Protein AF-A0A1Z9YTI1-F1 (afdb_monomer_lite)

Structure (mmCIF, N/CA/C/O backbone):
data_AF-A0A1Z9YTI1-F1
#
_entry.id   AF-A0A1Z9YTI1-F1
#
loop_
_atom_site.group_PDB
_atom_site.id
_atom_site.type_symbol
_atom_site.label_atom_id
_atom_site.label_alt_id
_atom_site.label_comp_id
_atom_site.label_asym_id
_atom_site.label_entity_id
_atom_site.label_seq_id
_atom_site.pdbx_PDB_ins_code
_atom_site.Cartn_x
_atom_site.Cartn_y
_atom_site.Cartn_z
_atom_site.occupancy
_atom_site.B_iso_or_equiv
_atom_site.auth_seq_id
_atom_site.auth_comp_id
_atom_site.auth_asym_id
_atom_site.auth_atom_id
_atom_site.pdbx_PDB_model_num
ATOM 1 N N . MET A 1 1 ? 1.136 -44.080 0.224 1.00 50.44 1 MET A N 1
ATOM 2 C CA . MET A 1 1 ? 1.385 -42.891 1.076 1.00 50.44 1 MET A CA 1
ATOM 3 C C . MET A 1 1 ? 2.589 -42.140 0.520 1.00 50.44 1 MET A C 1
ATOM 5 O O . MET A 1 1 ? 3.496 -42.821 0.067 1.00 50.44 1 MET A O 1
ATOM 9 N N . SER A 1 2 ? 2.604 -40.799 0.597 1.00 59.38 2 SER A N 1
ATOM 10 C CA . SER A 1 2 ? 3.569 -39.850 -0.018 1.00 59.38 2 SER A CA 1
ATOM 11 C C . SER A 1 2 ? 3.096 -39.371 -1.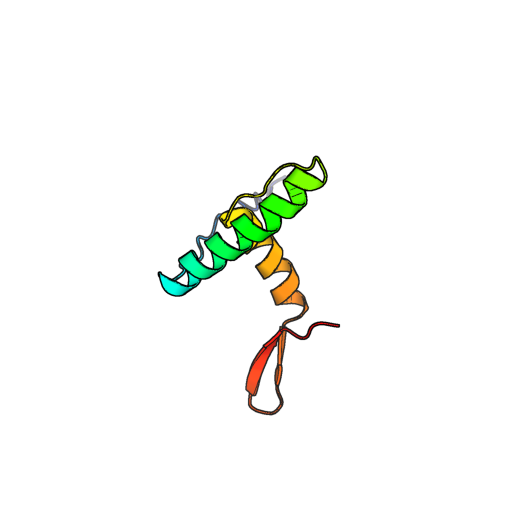398 1.00 59.38 2 SER A C 1
ATOM 13 O O . SER A 1 2 ? 2.911 -40.187 -2.286 1.00 59.38 2 SER A O 1
ATOM 15 N N . GLN A 1 3 ? 2.759 -38.099 -1.624 1.00 46.28 3 GLN A N 1
ATOM 16 C CA . GLN A 1 3 ? 3.506 -36.887 -1.281 1.00 46.28 3 GLN A CA 1
ATOM 17 C C . GLN A 1 3 ? 2.654 -35.891 -0.478 1.00 46.28 3 GLN A C 1
ATOM 19 O O . GLN A 1 3 ? 1.614 -35.421 -0.932 1.00 46.28 3 GLN A O 1
ATOM 24 N N . LYS A 1 4 ? 3.108 -35.524 0.722 1.00 50.31 4 LYS A N 1
ATOM 25 C CA . LYS A 1 4 ? 2.600 -34.339 1.421 1.00 50.31 4 LYS A CA 1
ATOM 26 C C . LYS A 1 4 ? 3.290 -33.144 0.759 1.00 50.31 4 LYS A C 1
ATOM 28 O O . LYS A 1 4 ? 4.453 -32.880 1.051 1.00 50.31 4 LYS A O 1
ATOM 33 N N . ALA A 1 5 ? 2.616 -32.486 -0.183 1.00 51.09 5 ALA A N 1
ATOM 34 C CA . ALA A 1 5 ? 3.085 -31.240 -0.777 1.00 51.09 5 ALA A CA 1
ATOM 35 C C . ALA A 1 5 ? 3.147 -30.172 0.324 1.00 51.09 5 ALA A C 1
ATOM 37 O O . ALA A 1 5 ? 2.164 -29.501 0.633 1.00 51.09 5 ALA A O 1
ATOM 38 N N . TRP A 1 6 ? 4.300 -30.054 0.979 1.00 48.19 6 TRP A N 1
ATOM 39 C CA . TRP A 1 6 ? 4.602 -28.914 1.827 1.00 48.19 6 TRP A CA 1
ATOM 40 C C . TRP A 1 6 ? 4.790 -27.722 0.891 1.00 48.19 6 TRP A C 1
ATOM 42 O O . TRP A 1 6 ? 5.891 -27.467 0.406 1.00 48.19 6 TRP A O 1
ATOM 52 N N . SER A 1 7 ? 3.706 -27.003 0.597 1.00 53.22 7 SER A N 1
ATOM 53 C CA . SER A 1 7 ? 3.804 -25.707 -0.065 1.00 53.22 7 SER A CA 1
ATOM 54 C C . SER A 1 7 ? 4.387 -24.730 0.953 1.00 53.22 7 SER A C 1
ATOM 56 O O . SER A 1 7 ? 3.685 -24.120 1.762 1.00 53.22 7 SER A O 1
ATOM 58 N N . LYS A 1 8 ? 5.722 -24.680 1.006 1.00 54.84 8 LYS A N 1
ATOM 59 C CA . LYS A 1 8 ? 6.467 -23.690 1.779 1.00 54.84 8 LYS A CA 1
ATOM 60 C C . LYS A 1 8 ? 6.040 -22.355 1.189 1.00 54.84 8 LYS A C 1
ATOM 62 O O . LYS A 1 8 ? 6.462 -22.045 0.082 1.00 54.84 8 LYS A O 1
ATOM 67 N N . ARG A 1 9 ? 5.178 -21.602 1.885 1.00 60.66 9 ARG A N 1
ATOM 68 C CA . ARG A 1 9 ? 4.883 -20.210 1.522 1.00 60.66 9 ARG A CA 1
ATOM 69 C C . ARG A 1 9 ? 6.228 -19.503 1.431 1.00 60.66 9 ARG A C 1
ATOM 71 O O . ARG A 1 9 ? 6.879 -19.274 2.450 1.00 60.66 9 ARG A O 1
ATOM 78 N N . MET A 1 10 ? 6.702 -19.296 0.208 1.00 62.22 10 MET A N 1
ATOM 79 C CA . MET A 1 10 ? 7.966 -18.629 -0.025 1.00 62.22 10 MET A CA 1
ATOM 80 C C . MET A 1 10 ? 7.741 -17.178 0.366 1.00 62.22 10 MET A C 1
ATOM 82 O O . MET A 1 10 ? 6.960 -16.476 -0.268 1.00 62.22 10 MET A O 1
ATOM 86 N N . ALA A 1 11 ? 8.383 -16.748 1.449 1.00 59.88 11 ALA A N 1
ATOM 87 C CA . ALA A 1 11 ? 8.495 -15.333 1.738 1.00 59.88 11 ALA A CA 1
ATOM 88 C C . ALA A 1 11 ? 9.382 -14.734 0.641 1.00 59.88 11 ALA A C 1
ATOM 90 O O . ALA A 1 11 ? 10.599 -14.911 0.653 1.00 59.88 11 ALA A O 1
ATOM 91 N N . VAL A 1 12 ? 8.753 -14.113 -0.353 1.00 70.69 12 VAL A N 1
ATOM 92 C CA . VAL A 1 12 ? 9.445 -13.376 -1.407 1.00 70.69 12 VAL A CA 1
ATOM 93 C C . VAL A 1 12 ? 9.479 -11.914 -0.987 1.00 70.69 12 VAL A C 1
ATOM 95 O O . VAL A 1 12 ? 8.444 -11.314 -0.703 1.00 70.69 12 VAL A O 1
ATOM 98 N N . THR A 1 13 ? 10.679 -11.347 -0.906 1.00 79.38 13 THR A N 1
ATOM 99 C CA . THR A 1 13 ? 10.863 -9.929 -0.591 1.00 79.38 13 THR A CA 1
ATOM 100 C C . THR A 1 13 ? 10.726 -9.106 -1.865 1.00 79.38 13 THR A C 1
ATOM 102 O O . THR A 1 13 ? 11.513 -9.269 -2.797 1.00 79.38 13 THR A O 1
ATOM 105 N N . VAL A 1 14 ? 9.756 -8.194 -1.892 1.00 82.25 14 VAL A N 1
ATOM 106 C CA . VAL A 1 14 ? 9.661 -7.161 -2.931 1.00 82.25 14 VAL A CA 1
ATOM 107 C C . VAL A 1 14 ? 10.648 -6.048 -2.585 1.00 82.25 14 VAL A C 1
ATOM 109 O O . VAL A 1 14 ? 10.616 -5.512 -1.477 1.00 82.25 14 VAL A O 1
ATOM 112 N N . ARG A 1 15 ? 11.554 -5.720 -3.513 1.00 90.12 15 ARG A N 1
ATOM 113 C CA . ARG A 1 15 ? 12.464 -4.578 -3.360 1.00 90.12 15 ARG A CA 1
ATOM 114 C C . ARG A 1 15 ? 11.761 -3.314 -3.831 1.00 90.12 15 ARG A C 1
ATOM 116 O O . ARG A 1 15 ? 11.336 -3.252 -4.976 1.00 90.12 15 ARG A O 1
ATOM 123 N N . LEU A 1 16 ? 11.690 -2.333 -2.942 1.00 92.56 16 LEU A N 1
ATOM 124 C CA . LEU A 1 16 ? 11.184 -0.995 -3.219 1.00 92.56 16 LEU A CA 1
ATOM 125 C C . LEU A 1 16 ? 12.359 -0.018 -3.234 1.00 92.56 16 LEU A C 1
ATOM 127 O O . LEU A 1 16 ? 13.254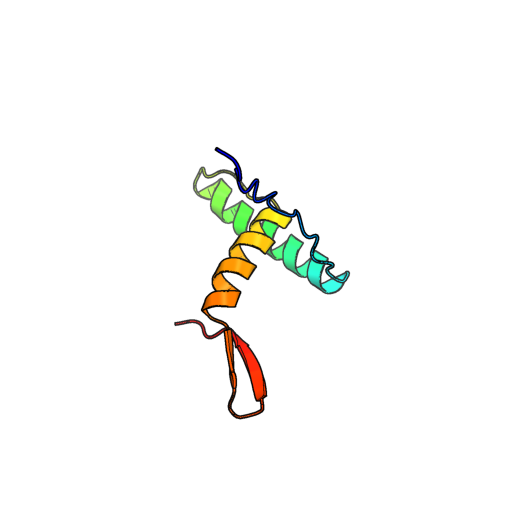 -0.134 -2.391 1.00 92.56 16 LEU A O 1
ATOM 131 N N . ASN A 1 17 ? 12.352 0.939 -4.156 1.00 96.00 17 ASN A N 1
ATOM 132 C CA . ASN A 1 17 ? 13.303 2.050 -4.134 1.00 96.00 17 ASN A CA 1
ATOM 133 C C . ASN A 1 17 ? 12.958 3.060 -3.022 1.00 96.00 17 ASN A C 1
ATOM 135 O O . ASN A 1 17 ? 11.877 3.013 -2.434 1.00 96.00 17 ASN A O 1
ATOM 139 N N . ASP A 1 18 ? 13.868 3.992 -2.739 1.00 96.38 18 ASP A N 1
ATOM 140 C CA . ASP A 1 18 ? 13.720 4.941 -1.625 1.00 96.38 18 ASP A CA 1
ATOM 141 C C . ASP A 1 18 ? 12.441 5.792 -1.728 1.00 96.38 18 ASP A C 1
ATOM 143 O O . ASP A 1 18 ? 11.759 6.033 -0.731 1.00 96.38 18 ASP A O 1
ATOM 147 N N . SER A 1 19 ? 12.069 6.201 -2.946 1.00 96.94 19 SER A N 1
ATOM 148 C CA . SER A 1 19 ? 10.850 6.981 -3.200 1.00 96.94 19 SER A CA 1
ATOM 149 C C . SER A 1 19 ? 9.584 6.157 -2.945 1.00 96.94 19 SER A C 1
ATOM 151 O O . SER A 1 19 ? 8.631 6.633 -2.323 1.00 96.94 19 SER A O 1
ATOM 153 N N . GLU A 1 20 ? 9.570 4.898 -3.382 1.00 95.56 20 GLU A N 1
ATOM 154 C CA . GLU A 1 20 ? 8.473 3.960 -3.134 1.00 95.56 20 GLU A CA 1
ATOM 155 C C . GLU A 1 20 ? 8.310 3.664 -1.642 1.00 95.56 20 GLU A C 1
ATOM 157 O O . GLU A 1 20 ? 7.185 3.704 -1.140 1.00 95.56 20 GLU A O 1
ATOM 162 N N . GLN A 1 21 ? 9.414 3.432 -0.925 1.00 94.81 21 GLN A N 1
ATOM 163 C CA . GLN A 1 21 ? 9.400 3.191 0.519 1.00 94.81 21 GLN A CA 1
ATOM 164 C C . GLN A 1 21 ? 8.846 4.393 1.287 1.00 94.81 21 GLN A C 1
ATOM 166 O O . GLN A 1 21 ? 7.977 4.228 2.144 1.00 94.81 21 GLN A O 1
ATOM 171 N N . GLU A 1 22 ? 9.286 5.608 0.961 1.00 96.88 22 GLU A N 1
ATOM 172 C CA . GLU A 1 22 ? 8.809 6.817 1.635 1.00 96.88 22 GLU A CA 1
ATOM 173 C C . GLU A 1 22 ? 7.323 7.081 1.351 1.00 96.88 22 GLU A C 1
ATOM 175 O O . GLU A 1 22 ? 6.550 7.401 2.260 1.00 96.88 22 GLU A O 1
ATOM 180 N N . ARG A 1 23 ? 6.877 6.895 0.102 1.00 96.81 23 ARG A N 1
ATOM 181 C CA . ARG A 1 23 ? 5.455 7.016 -0.260 1.00 96.81 23 ARG A CA 1
ATOM 182 C C . ARG A 1 23 ? 4.591 5.995 0.477 1.00 96.81 23 ARG A C 1
ATOM 184 O O . ARG A 1 23 ? 3.525 6.358 0.981 1.00 96.81 23 ARG A O 1
ATOM 191 N N . LEU A 1 24 ? 5.051 4.749 0.566 1.00 96.38 24 LEU A N 1
ATOM 192 C CA . LEU A 1 24 ? 4.380 3.689 1.314 1.00 96.38 24 LEU A CA 1
ATOM 193 C C . LEU A 1 24 ? 4.284 4.041 2.802 1.00 96.38 24 LEU A C 1
ATOM 195 O O . LEU A 1 24 ? 3.193 3.993 3.366 1.00 96.38 24 LEU A O 1
ATOM 199 N N . ARG A 1 25 ? 5.396 4.458 3.417 1.00 96.56 25 ARG A N 1
ATOM 200 C CA . ARG A 1 25 ? 5.460 4.850 4.831 1.00 96.56 25 ARG A CA 1
ATOM 20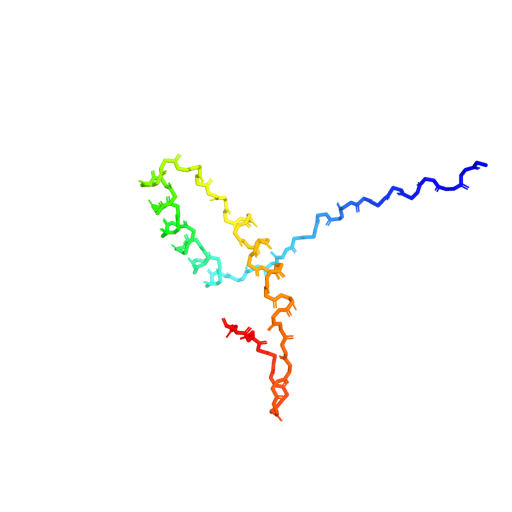1 C C . ARG A 1 25 ? 4.476 5.974 5.149 1.00 96.56 25 ARG A C 1
ATOM 203 O O . ARG A 1 25 ? 3.736 5.895 6.129 1.00 96.56 25 ARG A O 1
ATOM 210 N N . ARG A 1 26 ? 4.416 7.015 4.312 1.00 97.81 26 ARG A N 1
ATOM 211 C CA . ARG A 1 26 ? 3.450 8.116 4.480 1.00 97.81 26 ARG A CA 1
ATOM 212 C C . ARG A 1 26 ? 2.011 7.625 4.419 1.00 97.81 26 ARG A C 1
ATOM 214 O O . ARG A 1 26 ? 1.206 8.007 5.267 1.00 97.81 26 ARG A O 1
ATOM 221 N N . LYS A 1 27 ? 1.700 6.757 3.453 1.00 97.38 27 LYS A N 1
ATOM 222 C CA . LYS A 1 27 ? 0.363 6.173 3.325 1.00 97.38 27 LYS A CA 1
ATOM 223 C C . LYS A 1 27 ? 0.016 5.291 4.529 1.00 97.38 27 LYS A C 1
ATOM 225 O O . LYS A 1 27 ? -1.096 5.392 5.036 1.00 97.38 27 LYS A O 1
ATOM 230 N N . ALA A 1 28 ? 0.958 4.500 5.041 1.00 96.94 28 ALA A N 1
ATOM 231 C CA . ALA A 1 28 ? 0.762 3.703 6.250 1.00 96.94 28 ALA A CA 1
ATOM 232 C C . ALA A 1 28 ? 0.458 4.581 7.472 1.00 96.94 28 ALA A C 1
ATOM 234 O O . ALA A 1 28 ? -0.488 4.303 8.203 1.00 96.94 28 ALA A O 1
ATOM 235 N N . ILE A 1 29 ? 1.187 5.687 7.663 1.00 97.88 29 ILE A N 1
ATOM 236 C CA . ILE A 1 29 ? 0.921 6.649 8.745 1.00 97.88 29 ILE A CA 1
ATOM 237 C C . ILE A 1 29 ? -0.487 7.248 8.621 1.00 97.88 29 ILE A C 1
ATOM 239 O O . ILE A 1 29 ? -1.203 7.342 9.617 1.00 97.88 29 ILE A O 1
ATOM 243 N N . GLU A 1 30 ? -0.887 7.660 7.418 1.00 98.06 30 GLU A N 1
ATOM 244 C CA . GLU A 1 30 ? -2.222 8.204 7.143 1.00 98.06 30 GLU A CA 1
ATOM 245 C C . GLU A 1 30 ? -3.325 7.197 7.498 1.00 98.06 30 GLU A C 1
ATOM 247 O O . GLU A 1 30 ? -4.239 7.525 8.256 1.00 98.06 30 GLU A O 1
ATOM 252 N N . LEU A 1 31 ? -3.206 5.956 7.020 1.00 97.81 31 LEU A N 1
ATOM 253 C CA . LEU A 1 31 ? -4.177 4.893 7.286 1.00 97.81 31 LEU A CA 1
ATOM 254 C C . LEU A 1 31 ? -4.211 4.504 8.767 1.00 97.81 31 LEU A C 1
ATOM 256 O O . LEU A 1 31 ? -5.288 4.357 9.340 1.00 97.81 31 LEU A O 1
ATOM 260 N N . ASN A 1 32 ? -3.052 4.404 9.415 1.00 98.00 32 ASN A N 1
ATOM 261 C CA . ASN A 1 32 ? -2.961 4.043 10.826 1.00 98.00 32 ASN A CA 1
ATOM 262 C C . ASN A 1 32 ? -3.599 5.093 11.736 1.00 98.00 32 ASN A C 1
ATOM 264 O O . ASN A 1 32 ? -4.233 4.722 12.719 1.00 98.00 32 ASN A O 1
ATOM 268 N N . LYS A 1 33 ? -3.523 6.387 11.394 1.00 98.19 33 LYS A N 1
ATOM 269 C CA . LYS A 1 33 ? -4.286 7.426 12.109 1.00 98.19 33 LYS A CA 1
ATOM 270 C C . LYS A 1 33 ? -5.791 7.156 12.045 1.00 98.19 33 LYS A C 1
ATOM 272 O O . LYS A 1 33 ? -6.474 7.277 13.057 1.00 98.19 33 LYS A O 1
ATOM 277 N N . VAL A 1 34 ? -6.304 6.763 10.877 1.00 98.19 34 VAL A N 1
ATOM 278 C CA . VAL A 1 34 ? -7.724 6.421 10.704 1.00 98.19 34 VAL A CA 1
ATOM 279 C C . VAL A 1 34 ? -8.092 5.164 11.495 1.00 98.19 34 VAL A C 1
ATOM 281 O O . VAL A 1 34 ? -9.128 5.161 12.154 1.00 98.19 34 VAL A O 1
ATOM 284 N N . LEU A 1 35 ? -7.255 4.122 11.464 1.00 97.88 35 LEU A N 1
ATOM 285 C CA . LEU A 1 35 ? -7.475 2.883 12.219 1.00 97.88 35 LEU A CA 1
ATOM 286 C C . LEU A 1 35 ? -7.524 3.150 13.727 1.00 97.88 35 LEU A C 1
ATOM 288 O O . LEU A 1 35 ? -8.505 2.793 14.374 1.00 97.88 35 LEU A O 1
ATOM 292 N N . ILE A 1 36 ? -6.538 3.874 14.261 1.00 97.88 36 ILE A N 1
ATOM 293 C CA . ILE A 1 36 ? -6.464 4.222 15.686 1.00 97.88 36 ILE A CA 1
ATOM 294 C C . ILE A 1 36 ? -7.680 5.050 16.115 1.00 97.88 36 ILE A C 1
ATOM 296 O O . ILE A 1 36 ? -8.300 4.742 17.130 1.00 97.88 36 ILE A O 1
ATOM 300 N N . ASN A 1 37 ? -8.083 6.047 15.319 1.00 97.69 37 ASN A N 1
ATOM 301 C CA . ASN A 1 37 ? -9.277 6.853 15.604 1.00 97.69 37 ASN A CA 1
ATOM 302 C C . ASN A 1 37 ? -10.572 6.024 15.625 1.00 97.69 37 ASN A C 1
ATOM 304 O O . ASN A 1 37 ? -11.560 6.441 16.224 1.00 97.69 37 ASN A O 1
ATOM 308 N N . ARG A 1 38 ? -10.578 4.859 14.969 1.00 97.56 38 ARG A N 1
ATOM 309 C CA . ARG A 1 38 ? -11.688 3.896 14.964 1.00 97.56 38 ARG A CA 1
ATOM 310 C C . ARG A 1 38 ? -11.538 2.800 16.029 1.00 97.56 38 ARG A C 1
ATOM 312 O O . ARG A 1 38 ? -12.352 1.884 16.048 1.00 97.56 38 ARG A O 1
ATOM 319 N N . GLY A 1 39 ? -10.520 2.869 16.892 1.00 97.38 39 GLY A N 1
ATOM 320 C CA . GLY A 1 39 ? -10.225 1.839 17.895 1.00 97.38 39 GLY A CA 1
ATOM 321 C C . GLY A 1 39 ? -9.683 0.532 17.307 1.00 97.38 39 GLY A C 1
ATOM 322 O O . GLY A 1 39 ? -9.781 -0.508 17.951 1.00 97.38 39 GLY A O 1
ATOM 323 N N . LEU A 1 40 ? -9.151 0.570 16.082 1.00 97.44 40 LEU A N 1
ATOM 324 C CA . LEU A 1 40 ? -8.582 -0.581 15.379 1.00 97.44 40 LEU A CA 1
ATOM 325 C C . LEU A 1 40 ? -7.054 -0.596 15.488 1.00 97.44 40 LEU A C 1
ATOM 327 O O . LEU A 1 40 ? -6.410 0.449 15.610 1.00 97.44 40 LEU A O 1
ATOM 331 N N . GLU A 1 41 ? -6.471 -1.792 15.391 1.00 96.31 41 GLU A N 1
ATOM 332 C CA . GLU A 1 41 ? -5.019 -1.958 15.398 1.00 96.31 41 GLU A CA 1
ATOM 333 C C . GLU A 1 41 ? -4.377 -1.381 14.123 1.00 96.31 41 GLU A C 1
ATOM 335 O O . GLU A 1 41 ? -4.895 -1.586 13.019 1.00 96.31 41 GLU A O 1
ATOM 340 N N . PRO A 1 42 ? -3.246 -0.663 14.246 1.00 96.75 42 PRO A N 1
ATOM 341 C CA . PRO A 1 42 ? -2.489 -0.188 13.099 1.00 96.75 42 PRO A CA 1
ATOM 342 C C . PRO A 1 42 ? -1.819 -1.350 12.356 1.00 96.75 42 PRO A C 1
ATOM 344 O O . PRO A 1 42 ? -1.424 -2.353 12.948 1.00 96.75 42 PRO A O 1
ATOM 347 N N . ILE A 1 43 ? -1.620 -1.173 11.054 1.00 96.00 43 ILE A N 1
ATOM 348 C CA . ILE A 1 43 ? -0.958 -2.145 10.180 1.00 96.00 43 ILE A CA 1
ATOM 349 C C . ILE A 1 43 ? 0.510 -1.781 9.948 1.00 96.00 43 ILE A C 1
ATOM 351 O O . ILE A 1 43 ? 0.905 -0.611 10.001 1.00 96.00 43 ILE A O 1
ATOM 355 N N . LYS A 1 44 ? 1.329 -2.797 9.665 1.00 94.06 44 LYS A N 1
ATOM 356 C CA . LYS A 1 44 ? 2.744 -2.622 9.296 1.00 94.06 44 LYS A CA 1
ATOM 357 C C . LYS A 1 44 ? 2.882 -2.263 7.817 1.00 94.06 44 LYS A C 1
ATOM 359 O O . LYS A 1 44 ? 2.079 -2.704 7.000 1.00 94.06 44 LYS A O 1
ATOM 364 N N . ASP A 1 45 ? 3.964 -1.577 7.455 1.00 92.44 45 ASP A N 1
ATOM 365 C CA . ASP A 1 45 ? 4.262 -1.215 6.060 1.00 92.44 45 ASP A CA 1
ATOM 366 C C . ASP A 1 45 ? 4.276 -2.442 5.131 1.00 92.44 45 ASP A C 1
ATOM 368 O O . ASP A 1 45 ? 3.684 -2.417 4.056 1.00 92.44 45 ASP A O 1
ATOM 372 N N . SER A 1 46 ? 4.880 -3.556 5.563 1.00 90.12 46 SER A N 1
ATOM 373 C CA . SER A 1 46 ? 4.893 -4.805 4.787 1.00 90.12 46 SER A CA 1
ATOM 374 C C . SER A 1 46 ? 3.498 -5.398 4.595 1.00 90.12 46 SER A C 1
ATOM 376 O O . SER A 1 46 ? 3.180 -5.911 3.527 1.00 90.12 46 SER A O 1
ATOM 378 N N . GLU A 1 47 ? 2.648 -5.313 5.615 1.00 92.12 47 GLU A N 1
ATOM 379 C CA . GLU A 1 47 ? 1.271 -5.793 5.545 1.00 92.12 47 GLU A CA 1
ATOM 380 C C . GLU A 1 47 ? 0.431 -4.928 4.603 1.00 92.12 47 GLU A C 1
ATOM 382 O O . GLU A 1 47 ? -0.341 -5.460 3.807 1.00 92.12 47 GLU A O 1
ATOM 387 N N . LEU A 1 48 ? 0.636 -3.608 4.634 1.00 93.94 48 LEU A N 1
ATOM 388 C CA . LEU A 1 48 ? 0.022 -2.689 3.684 1.00 93.94 48 LEU A CA 1
ATOM 389 C C . LEU A 1 48 ? 0.412 -3.043 2.242 1.00 93.94 48 LEU A C 1
ATOM 391 O O . LEU A 1 48 ? -0.465 -3.119 1.387 1.00 93.94 48 LEU A O 1
ATOM 395 N N . VAL A 1 49 ? 1.695 -3.319 1.979 1.00 93.62 49 VAL A N 1
ATOM 396 C CA . VAL A 1 49 ? 2.162 -3.753 0.649 1.00 93.62 49 VAL A CA 1
ATOM 397 C C . VAL A 1 49 ? 1.463 -5.030 0.215 1.00 93.62 49 VAL A C 1
ATOM 399 O O . VAL A 1 49 ? 0.940 -5.078 -0.893 1.00 93.62 49 VAL A O 1
ATOM 402 N N . HIS A 1 50 ? 1.413 -6.047 1.076 1.00 90.75 50 HIS A N 1
ATOM 403 C CA . HIS A 1 50 ? 0.754 -7.305 0.734 1.00 90.75 50 HIS A CA 1
ATOM 404 C C . HIS A 1 50 ? -0.726 -7.105 0.393 1.00 90.75 50 HIS A C 1
ATOM 406 O O . HIS A 1 50 ? -1.167 -7.588 -0.643 1.00 90.75 50 HIS A O 1
ATOM 412 N N . ARG A 1 51 ? -1.471 -6.347 1.209 1.00 92.50 51 ARG A N 1
ATOM 413 C CA . ARG A 1 51 ? -2.897 -6.077 0.964 1.00 92.50 51 ARG A CA 1
ATOM 414 C C . ARG A 1 51 ? -3.133 -5.284 -0.321 1.00 92.50 51 ARG A C 1
ATOM 416 O O . ARG A 1 51 ? -4.114 -5.545 -1.009 1.00 92.50 51 ARG A O 1
ATOM 423 N N . ILE A 1 52 ? -2.274 -4.308 -0.628 1.00 93.19 52 ILE A N 1
ATOM 424 C CA . ILE A 1 52 ? -2.372 -3.524 -1.867 1.00 93.19 52 ILE A CA 1
ATOM 425 C C . ILE A 1 52 ? -2.056 -4.400 -3.076 1.00 93.19 52 ILE A C 1
ATOM 427 O O . ILE A 1 52 ? -2.801 -4.356 -4.045 1.00 93.19 52 ILE A O 1
ATOM 431 N N . LEU A 1 53 ? -0.972 -5.180 -3.033 1.00 92.62 53 LEU A N 1
ATOM 432 C CA . LEU A 1 53 ? -0.566 -6.031 -4.152 1.00 92.62 53 LEU A CA 1
ATOM 433 C C . LEU A 1 53 ? -1.626 -7.080 -4.484 1.00 92.62 53 LEU A C 1
ATOM 435 O O . LEU A 1 53 ? -1.897 -7.290 -5.657 1.00 92.62 53 LEU A O 1
ATOM 439 N N . ASP A 1 54 ? -2.233 -7.694 -3.471 1.00 91.75 54 ASP A N 1
ATOM 440 C CA . ASP A 1 54 ? -3.288 -8.696 -3.650 1.00 91.75 54 ASP A CA 1
ATOM 441 C C . ASP A 1 54 ? -4.483 -8.116 -4.429 1.00 91.75 54 ASP A C 1
ATOM 443 O O . ASP A 1 54 ? -4.861 -8.636 -5.474 1.00 91.75 54 ASP A O 1
ATOM 447 N N . GLN A 1 55 ? -4.979 -6.948 -4.003 1.00 91.8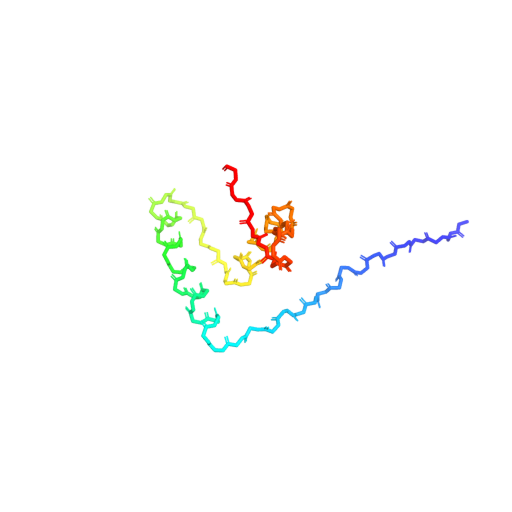1 55 GLN A N 1
ATOM 448 C CA . GLN A 1 55 ? -6.052 -6.222 -4.700 1.00 91.81 55 GLN A CA 1
ATOM 449 C C . GLN A 1 55 ? -5.625 -5.727 -6.089 1.00 91.81 55 GLN A C 1
ATOM 451 O O . GLN A 1 55 ? -6.402 -5.767 -7.039 1.00 91.81 55 GLN A O 1
ATOM 456 N N . ALA A 1 56 ? -4.390 -5.239 -6.215 1.00 93.69 56 ALA A N 1
ATOM 457 C CA . ALA A 1 56 ? -3.882 -4.693 -7.464 1.00 93.69 56 ALA A CA 1
ATOM 458 C C . ALA A 1 56 ? -3.747 -5.773 -8.540 1.00 93.69 56 ALA A C 1
ATOM 460 O O . ALA A 1 56 ? -4.081 -5.501 -9.686 1.00 93.69 56 ALA A O 1
ATOM 461 N N . ILE A 1 57 ? -3.282 -6.979 -8.192 1.00 93.38 57 ILE A N 1
ATOM 462 C CA . ILE A 1 57 ? -3.097 -8.080 -9.150 1.00 93.38 57 ILE A CA 1
ATOM 463 C C . ILE A 1 57 ? -4.426 -8.450 -9.811 1.00 93.38 57 ILE A C 1
ATOM 465 O O . ILE A 1 57 ? -4.464 -8.598 -11.029 1.00 93.38 57 ILE A O 1
ATOM 469 N N . GLU A 1 58 ? -5.507 -8.559 -9.036 1.00 90.81 58 GLU A N 1
ATOM 470 C CA . GLU A 1 58 ? -6.837 -8.878 -9.575 1.00 90.81 58 GLU A CA 1
ATOM 471 C C . GLU A 1 58 ? -7.400 -7.756 -10.454 1.00 90.81 58 GLU A C 1
ATOM 473 O O . GLU A 1 58 ? -8.074 -8.023 -11.444 1.00 90.81 58 GLU A O 1
ATOM 478 N N . ALA A 1 59 ? -7.090 -6.506 -10.114 1.00 94.50 59 ALA A N 1
ATOM 479 C CA . ALA A 1 59 ? -7.542 -5.314 -10.823 1.00 94.50 59 ALA A CA 1
ATOM 480 C C . ALA A 1 59 ? -6.598 -4.863 -11.958 1.00 94.50 59 ALA A C 1
ATOM 482 O O . ALA A 1 59 ? -6.788 -3.784 -12.519 1.00 94.50 59 ALA A O 1
ATOM 483 N N . THR A 1 60 ? -5.544 -5.624 -12.269 1.00 96.44 60 THR A N 1
ATOM 484 C CA . THR A 1 60 ? -4.555 -5.225 -13.279 1.00 96.44 60 THR A CA 1
ATOM 485 C C . THR A 1 60 ? -5.009 -5.612 -14.682 1.00 96.44 60 THR A C 1
ATOM 487 O O . THR A 1 60 ? -5.271 -6.780 -14.962 1.00 96.44 60 THR A O 1
ATOM 490 N N . GLU A 1 61 ? -4.991 -4.643 -15.595 1.00 95.75 61 GLU A N 1
ATOM 491 C CA . GLU A 1 61 ? -5.280 -4.831 -17.017 1.00 95.75 61 GLU A CA 1
ATOM 492 C C . GLU A 1 61 ? -4.184 -4.215 -17.899 1.00 95.75 61 GLU A C 1
ATOM 494 O O . GLU A 1 61 ? -3.375 -3.393 -17.457 1.00 95.75 61 GLU A O 1
ATOM 499 N N . VAL A 1 62 ? -4.158 -4.618 -19.172 1.00 96.94 62 VAL A N 1
ATOM 500 C CA . VAL A 1 62 ? -3.308 -4.004 -20.199 1.00 96.94 62 VAL A CA 1
ATOM 501 C C . VAL A 1 62 ? -4.156 -3.016 -20.990 1.00 96.94 62 VAL A C 1
ATOM 503 O O . VAL A 1 62 ? -5.158 -3.394 -21.597 1.00 96.94 62 VAL A O 1
ATOM 5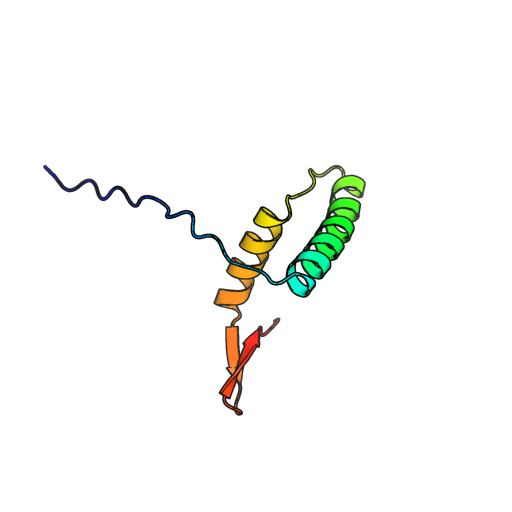06 N N . SER A 1 63 ? -3.753 -1.749 -20.989 1.00 95.12 63 SER A N 1
ATOM 507 C CA . SER A 1 63 ? -4.427 -0.692 -21.736 1.00 95.12 63 SER A CA 1
ATOM 508 C C . SER A 1 63 ? -4.293 -0.896 -23.251 1.00 95.12 63 SER A C 1
ATOM 510 O O . SER A 1 63 ? -3.446 -1.648 -23.739 1.00 95.12 63 SER A O 1
ATOM 512 N N . SER A 1 64 ? -5.071 -0.146 -24.035 1.00 93.81 64 SER A N 1
ATOM 513 C CA . SER A 1 64 ? -4.969 -0.168 -25.501 1.00 93.81 64 SER A CA 1
ATOM 514 C C . SER A 1 64 ? -3.599 0.273 -26.038 1.00 93.81 64 SER A C 1
ATOM 516 O O . SER A 1 64 ? -3.270 -0.045 -27.177 1.00 93.81 64 SER A O 1
ATOM 518 N N . SER A 1 65 ? -2.804 1.008 -25.249 1.00 95.62 65 SER A N 1
ATOM 519 C CA . SER A 1 65 ? -1.427 1.394 -25.591 1.00 95.62 65 SER A CA 1
ATOM 520 C C . SER A 1 65 ? -0.377 0.367 -25.149 1.00 95.62 65 SER A C 1
ATOM 522 O O . SER A 1 65 ? 0.803 0.553 -25.437 1.00 95.62 65 SER A O 1
ATOM 524 N N . GLY A 1 66 ? -0.782 -0.719 -24.482 1.00 95.31 66 GLY A N 1
ATOM 525 C CA . GLY A 1 66 ? 0.123 -1.734 -23.940 1.00 95.31 66 GLY A CA 1
ATOM 526 C C . GLY A 1 66 ? 0.668 -1.409 -22.546 1.00 95.31 66 GLY A C 1
ATOM 527 O O . GLY A 1 66 ? 1.590 -2.080 -22.085 1.00 95.31 66 GLY A O 1
ATOM 528 N N . GLU A 1 67 ? 0.128 -0.396 -21.868 1.00 95.94 67 GLU A N 1
ATOM 529 C CA . GLU A 1 67 ? 0.526 -0.050 -20.501 1.00 95.94 67 GLU A CA 1
ATOM 530 C C . GLU A 1 67 ? -0.172 -0.949 -19.478 1.00 95.94 67 GLU A C 1
ATOM 532 O O . GLU A 1 67 ? -1.346 -1.279 -19.626 1.00 95.94 67 GLU A O 1
ATOM 537 N N . ILE A 1 68 ? 0.540 -1.318 -18.412 1.00 95.81 68 ILE A N 1
ATOM 538 C CA . ILE A 1 68 ? -0.028 -2.071 -17.290 1.00 95.81 68 ILE A CA 1
ATOM 539 C C . ILE A 1 68 ? -0.672 -1.071 -16.329 1.00 95.81 68 ILE A C 1
ATOM 541 O O . ILE A 1 68 ? 0.022 -0.226 -15.759 1.00 95.81 68 ILE A O 1
ATOM 545 N N . ILE A 1 69 ? -1.985 -1.172 -16.146 1.00 95.50 69 ILE A N 1
ATOM 546 C CA . ILE A 1 69 ? -2.774 -0.264 -15.309 1.00 95.50 69 ILE A CA 1
ATOM 547 C C . ILE A 1 69 ? -3.572 -1.040 -14.265 1.00 95.50 69 ILE 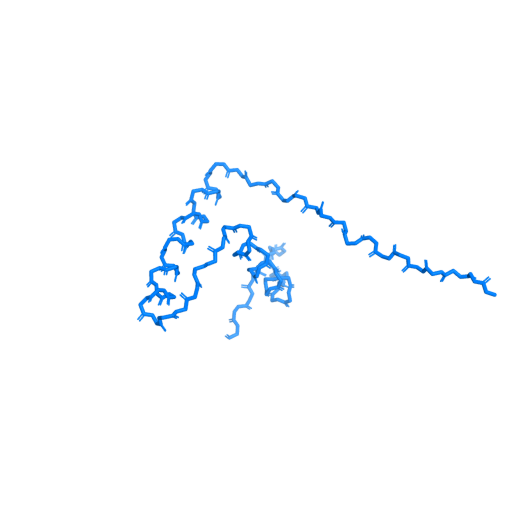A C 1
ATOM 549 O O . ILE A 1 69 ? -3.900 -2.204 -14.465 1.00 95.50 69 ILE A O 1
ATOM 553 N N . ILE A 1 70 ? -3.907 -0.377 -13.158 1.00 95.56 70 ILE A N 1
ATOM 554 C CA . ILE A 1 70 ? -4.860 -0.891 -12.168 1.00 95.56 70 ILE A CA 1
ATOM 555 C C . ILE A 1 70 ? -6.206 -0.216 -12.438 1.00 95.56 70 ILE A C 1
ATOM 557 O O . ILE A 1 70 ? -6.292 1.014 -12.404 1.00 95.56 70 ILE A O 1
ATOM 561 N N . VAL A 1 71 ? -7.243 -1.009 -12.692 1.00 92.44 71 VAL A N 1
ATOM 562 C CA . VAL A 1 71 ? -8.608 -0.541 -12.936 1.00 92.44 71 VAL A CA 1
ATOM 563 C C . VAL A 1 71 ? -9.385 -0.590 -11.625 1.00 92.44 71 VAL A C 1
ATOM 565 O O . VAL A 1 71 ? -9.658 -1.653 -11.077 1.00 92.44 71 VAL A O 1
ATOM 568 N N . LEU A 1 72 ? -9.709 0.584 -11.086 1.00 86.31 72 LEU A N 1
ATOM 569 C CA . LEU A 1 72 ? -10.551 0.695 -9.898 1.00 86.31 72 LEU A CA 1
ATOM 570 C C . LEU A 1 72 ? -12.013 0.756 -10.350 1.00 86.31 72 LEU A C 1
ATOM 572 O O . LEU A 1 72 ? -12.393 1.703 -11.040 1.00 86.31 72 LEU A O 1
ATOM 576 N N . ASN A 1 73 ? -12.789 -0.262 -9.977 1.00 69.94 73 ASN A N 1
ATOM 577 C CA . ASN A 1 73 ? -14.236 -0.318 -10.203 1.00 69.94 73 ASN A CA 1
ATOM 578 C C . ASN A 1 73 ? -15.008 0.615 -9.263 1.00 69.94 73 ASN A C 1
ATOM 580 O O . ASN A 1 73 ? -14.559 0.799 -8.106 1.00 69.94 73 ASN A O 1
#

Sequence (73 aa):
MSQKAWSKRMAVTVRLNDSEQERLRRKAIELNKVLINRGLEPIKDSELVHRILDQAIEATEVSSSGEIIIVLN

Secondary structure (DSSP, 8-state):
-----------PPPP--HHHHHHHHHHHHHHHHHHHHTTPPPPPHHHHHHHHHHHHHHTEEE-TTS-EEE---

Foldseek 3Di:
DDDPPPPPPPPDDDDDDPVRLVVLVVVQVVVQVVQVVVVHHRDDSVVSVVVCVVQQVVQWDQDPVRDIDGDDD

Radius of gyration: 16.97 Å; chains: 1; bounding box: 28×51×44 Å

Organism: NCBI:txid1582270

pLDDT: mean 87.87, std 15.21, range [46.28, 98.19]